Protein AF-A0A8T7HIE9-F1 (afdb_monomer_lite)

Radius of gyration: 14.46 Å; chains: 1; bounding box: 36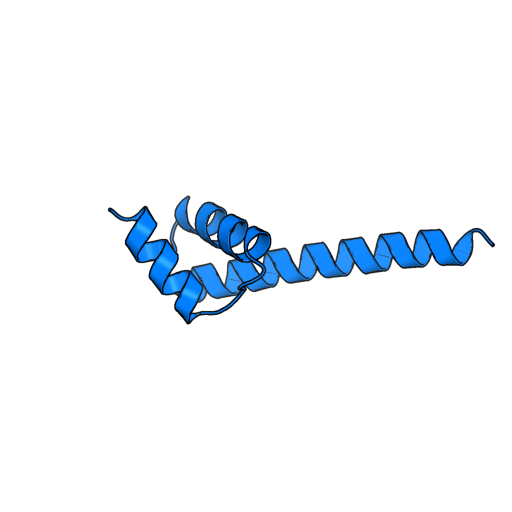×16×42 Å

Secondary structure (DSSP, 8-state):
-HHHHHHHHHHHHHHHHHHHHHHHHHHHHHT--THHHHHHHHHHHHTT---HHHHHHHHHHH--

Foldseek 3Di:
DVPVVVVVVVVVVVVVVVLLVLLLVLLVVLPQDDPLSVVLSVVCVVVVPSDNVSSVVSCVVVVD

pLDDT: mean 86.3, std 12.37, range [58.44, 96.44]

Structure (mmCIF, N/CA/C/O backbone):
data_AF-A0A8T7HIE9-F1
#
_entry.id   AF-A0A8T7HIE9-F1
#
loop_
_atom_site.group_PDB
_atom_site.id
_atom_site.type_symbol
_atom_site.label_atom_id
_atom_site.label_alt_id
_atom_site.label_comp_id
_atom_site.label_asym_id
_atom_site.label_entity_id
_atom_site.label_seq_id
_atom_site.pdbx_PDB_ins_code
_atom_site.Cartn_x
_atom_site.Cartn_y
_atom_site.Cartn_z
_atom_site.occupancy
_atom_site.B_iso_or_equiv
_atom_site.auth_seq_id
_atom_site.auth_comp_id
_atom_site.auth_asym_id
_atom_site.auth_atom_id
_atom_site.pdbx_PDB_model_num
ATOM 1 N N . GLN A 1 1 ? 22.736 6.803 -30.063 1.00 58.44 1 GLN A N 1
ATOM 2 C CA . GLN A 1 1 ? 22.792 7.124 -28.618 1.00 58.44 1 GLN A CA 1
ATOM 3 C C . GLN A 1 1 ? 21.418 7.489 -28.010 1.00 58.44 1 GLN A C 1
ATOM 5 O O . GLN A 1 1 ? 21.275 7.346 -26.809 1.00 58.44 1 GLN A O 1
ATOM 10 N N . ASN A 1 2 ? 20.369 7.805 -28.795 1.00 60.38 2 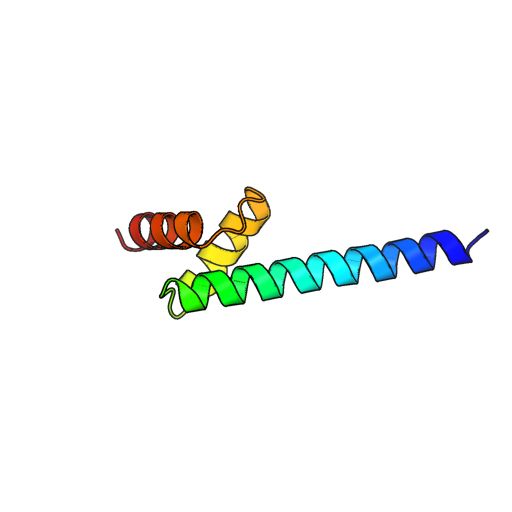ASN A N 1
ATOM 11 C CA . ASN A 1 2 ? 19.001 8.075 -28.283 1.00 60.38 2 ASN A CA 1
ATOM 12 C C . ASN A 1 2 ? 18.145 6.845 -27.912 1.00 60.38 2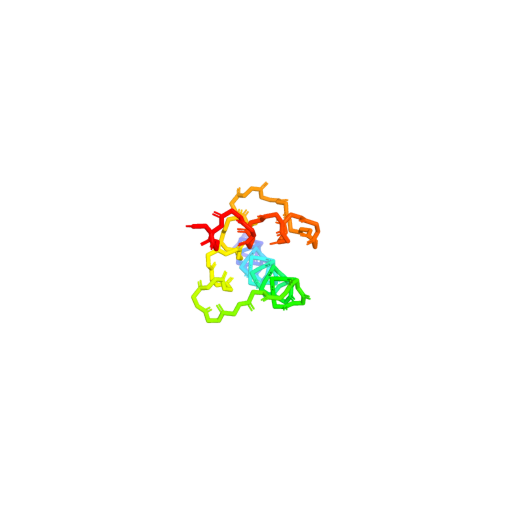 ASN A C 1
ATOM 14 O O . ASN A 1 2 ? 17.152 6.983 -27.205 1.00 60.38 2 ASN A O 1
ATOM 18 N N . LEU A 1 3 ? 18.497 5.642 -28.376 1.00 69.25 3 LEU A N 1
ATOM 19 C CA . LEU A 1 3 ? 17.678 4.444 -28.148 1.00 69.25 3 LEU A CA 1
ATOM 20 C C . LEU A 1 3 ? 17.712 3.972 -26.683 1.00 69.25 3 LEU A C 1
ATOM 22 O O . LEU A 1 3 ? 16.708 3.483 -26.178 1.00 69.25 3 LEU A O 1
ATOM 26 N N . ALA A 1 4 ? 18.843 4.144 -25.991 1.00 70.44 4 ALA A N 1
ATOM 27 C CA . ALA A 1 4 ? 19.011 3.703 -24.606 1.00 70.44 4 ALA A CA 1
ATOM 28 C C . ALA A 1 4 ? 18.171 4.531 -23.616 1.00 70.44 4 ALA A C 1
ATOM 30 O O . ALA A 1 4 ? 17.547 3.953 -22.733 1.00 70.44 4 ALA A O 1
ATOM 31 N N . ALA A 1 5 ? 18.085 5.854 -23.805 1.00 64.56 5 ALA A N 1
ATOM 32 C CA . ALA A 1 5 ? 17.296 6.746 -22.948 1.00 64.56 5 ALA A CA 1
ATOM 33 C C . ALA A 1 5 ? 15.781 6.500 -23.079 1.00 64.56 5 ALA A C 1
ATOM 35 O O . ALA A 1 5 ? 15.078 6.421 -22.077 1.00 64.56 5 ALA A O 1
ATOM 36 N N . LEU A 1 6 ? 15.283 6.290 -24.304 1.00 68.25 6 LEU A N 1
ATOM 37 C CA . LEU A 1 6 ? 13.884 5.909 -24.549 1.00 68.25 6 LEU A CA 1
ATOM 38 C C . LEU A 1 6 ? 13.544 4.547 -23.934 1.00 68.25 6 LEU A C 1
ATOM 40 O O . LEU A 1 6 ? 12.483 4.385 -23.337 1.00 68.25 6 LEU A O 1
ATOM 44 N N . ARG A 1 7 ? 14.450 3.569 -24.046 1.00 67.94 7 ARG A N 1
ATOM 45 C CA . ARG A 1 7 ? 14.244 2.239 -23.461 1.00 67.94 7 ARG A CA 1
ATOM 46 C C . ARG A 1 7 ? 14.275 2.275 -21.932 1.00 67.94 7 ARG A C 1
ATOM 48 O O . ARG A 1 7 ? 13.497 1.552 -21.317 1.00 67.94 7 ARG A O 1
ATOM 55 N N . ALA A 1 8 ? 15.129 3.113 -21.341 1.00 66.75 8 ALA A N 1
ATOM 56 C CA . ALA A 1 8 ? 15.175 3.342 -19.900 1.00 66.75 8 ALA A CA 1
ATOM 57 C C . ALA A 1 8 ? 13.866 3.965 -19.393 1.00 66.75 8 ALA A C 1
ATOM 59 O O . ALA A 1 8 ? 13.234 3.370 -18.532 1.00 66.75 8 ALA A O 1
ATOM 60 N N . LEU A 1 9 ? 13.385 5.047 -20.018 1.00 62.75 9 LEU A N 1
ATOM 61 C CA . LEU A 1 9 ? 12.120 5.706 -19.654 1.00 62.75 9 LEU A CA 1
ATOM 62 C C . LEU A 1 9 ? 10.907 4.769 -19.740 1.00 62.75 9 LEU A C 1
ATOM 64 O O . LEU A 1 9 ? 10.059 4.753 -18.851 1.00 62.75 9 LEU A O 1
ATOM 68 N N . VAL A 1 10 ? 10.826 3.961 -20.803 1.00 69.38 10 VAL A N 1
ATOM 69 C CA . VAL A 1 10 ? 9.750 2.969 -20.956 1.00 69.38 10 VAL A CA 1
ATOM 70 C C . VAL A 1 10 ? 9.865 1.877 -19.893 1.00 69.38 10 VAL A C 1
ATOM 72 O O . VAL A 1 10 ? 8.857 1.464 -19.330 1.00 69.38 10 VAL A O 1
ATOM 75 N N . SER A 1 11 ? 11.081 1.424 -19.585 1.00 64.38 11 SER A N 1
ATOM 76 C CA . SER A 1 11 ? 11.294 0.386 -18.571 1.00 64.38 11 SER A CA 1
ATOM 77 C C . SER A 1 11 ? 10.971 0.902 -17.167 1.00 64.38 11 SER A C 1
ATOM 79 O O . SER A 1 11 ? 10.254 0.226 -16.439 1.00 64.38 11 SER A O 1
ATOM 81 N N . GLU A 1 12 ? 11.425 2.104 -16.807 1.00 63.25 12 GLU A N 1
ATOM 82 C CA . GLU A 1 12 ? 11.149 2.759 -15.522 1.00 63.25 12 GLU A CA 1
ATOM 83 C C . GLU A 1 12 ? 9.651 3.021 -15.333 1.00 63.25 12 GLU A C 1
ATOM 85 O O . GLU A 1 12 ? 9.091 2.614 -14.317 1.00 63.25 12 GLU A O 1
ATOM 90 N N . GLY A 1 13 ? 8.965 3.568 -16.343 1.00 67.88 13 GLY A N 1
A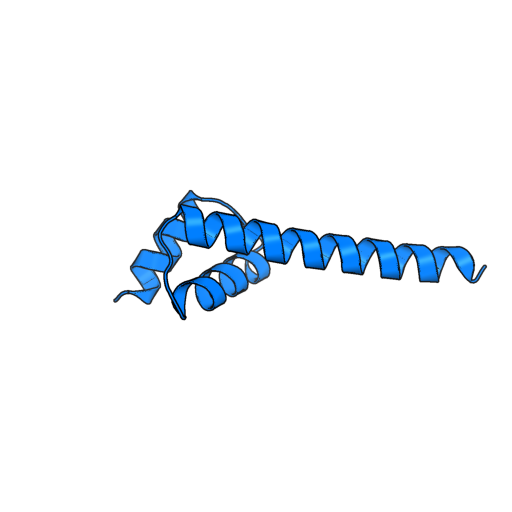TOM 91 C CA . GLY A 1 13 ? 7.516 3.790 -16.279 1.00 67.88 13 GLY A CA 1
ATOM 92 C C . GLY A 1 13 ? 6.707 2.491 -16.160 1.00 67.88 13 GLY A C 1
ATOM 93 O O . GLY A 1 13 ? 5.699 2.444 -15.452 1.00 67.88 13 GLY A O 1
ATOM 94 N N . ILE A 1 14 ? 7.165 1.404 -16.794 1.00 69.75 14 ILE A N 1
ATOM 95 C CA . ILE A 1 14 ? 6.569 0.072 -16.619 1.00 69.75 14 ILE A CA 1
ATOM 96 C C . ILE A 1 14 ? 6.809 -0.430 -15.190 1.00 69.75 14 ILE A C 1
ATOM 98 O O . ILE A 1 14 ? 5.872 -0.912 -14.560 1.00 69.75 14 ILE A O 1
ATOM 102 N N . GLN A 1 15 ? 8.020 -0.290 -14.641 1.00 71.81 15 GLN A N 1
ATOM 103 C CA . GLN A 1 15 ? 8.309 -0.711 -13.265 1.00 71.81 15 GLN A CA 1
ATOM 104 C C . GLN A 1 15 ? 7.480 0.069 -12.232 1.00 71.81 15 GLN A C 1
ATOM 106 O O . GLN A 1 15 ? 6.907 -0.540 -11.326 1.00 71.81 15 GLN A O 1
ATOM 111 N N . GLU A 1 16 ? 7.340 1.385 -12.397 1.00 72.19 16 GLU A N 1
ATOM 112 C CA . GLU A 1 16 ? 6.502 2.224 -11.532 1.00 72.19 16 GLU A CA 1
ATOM 113 C C . GLU A 1 16 ? 5.017 1.841 -11.626 1.00 72.19 16 GLU A C 1
ATOM 115 O O . GLU A 1 16 ? 4.341 1.688 -10.602 1.00 72.19 16 GLU A O 1
ATOM 120 N N . GLY A 1 17 ? 4.512 1.602 -12.841 1.00 76.81 17 GLY A N 1
ATOM 121 C CA . GLY A 1 17 ? 3.143 1.135 -13.063 1.00 76.81 17 GLY A CA 1
ATOM 122 C C . GLY A 1 17 ? 2.873 -0.239 -12.439 1.00 76.81 17 GLY A C 1
ATOM 123 O O . GLY A 1 17 ? 1.847 -0.435 -11.780 1.00 76.81 17 GLY A O 1
ATOM 124 N N . HIS A 1 18 ? 3.815 -1.175 -12.581 1.00 84.19 18 HIS A N 1
ATOM 125 C CA . HIS A 1 18 ? 3.735 -2.505 -11.974 1.00 84.19 18 HIS A CA 1
ATOM 126 C C . HIS A 1 18 ? 3.773 -2.443 -10.446 1.00 84.19 18 HIS A C 1
ATOM 128 O O . HIS A 1 18 ? 2.967 -3.112 -9.799 1.00 84.19 18 HIS A O 1
ATOM 134 N N . MET A 1 19 ? 4.647 -1.618 -9.861 1.00 84.00 19 MET A N 1
ATOM 135 C CA . MET A 1 19 ? 4.702 -1.414 -8.410 1.00 84.00 19 MET A CA 1
ATOM 136 C C . MET A 1 19 ? 3.398 -0.832 -7.871 1.00 84.00 19 MET A C 1
ATOM 138 O O . MET A 1 19 ? 2.887 -1.318 -6.861 1.00 84.00 19 MET A O 1
ATOM 142 N N . LYS A 1 20 ? 2.803 0.141 -8.572 1.00 89.69 20 LYS A N 1
ATOM 143 C CA . LYS A 1 20 ? 1.517 0.720 -8.168 1.00 89.69 20 LYS A CA 1
ATOM 144 C C . LYS A 1 20 ? 0.384 -0.300 -8.208 1.00 89.69 20 LYS A C 1
ATOM 146 O O . LYS A 1 20 ? -0.398 -0.386 -7.262 1.00 89.69 20 LYS A O 1
ATOM 151 N N . LEU A 1 21 ? 0.309 -1.106 -9.267 1.00 92.25 21 LEU A N 1
ATOM 152 C CA . LEU A 1 21 ? -0.679 -2.181 -9.371 1.00 92.25 21 LEU A CA 1
ATOM 153 C C . LEU A 1 21 ? -0.459 -3.260 -8.300 1.00 92.25 21 LEU A C 1
ATOM 155 O O . LEU A 1 21 ? -1.417 -3.715 -7.676 1.00 92.25 21 LEU A O 1
ATOM 159 N N . HIS A 1 22 ? 0.793 -3.649 -8.061 1.00 92.94 22 HIS A N 1
ATOM 160 C CA . HIS A 1 22 ? 1.147 -4.654 -7.066 1.00 92.94 22 HIS A CA 1
ATOM 161 C C . HIS A 1 22 ? 0.788 -4.203 -5.645 1.00 92.94 22 HIS A C 1
ATOM 163 O O . HIS A 1 22 ? 0.102 -4.930 -4.924 1.00 92.94 22 HIS A O 1
ATOM 169 N N . ALA A 1 23 ? 1.154 -2.972 -5.280 1.00 94.62 23 ALA A N 1
ATOM 170 C CA . ALA A 1 23 ? 0.784 -2.355 -4.012 1.00 94.62 23 ALA A CA 1
ATOM 171 C C . ALA A 1 23 ? -0.740 -2.265 -3.849 1.00 94.62 23 ALA A C 1
ATOM 173 O O . ALA A 1 23 ? -1.270 -2.630 -2.799 1.00 94.62 23 ALA A O 1
ATOM 174 N N . ARG A 1 24 ? -1.466 -1.898 -4.913 1.00 95.50 24 ARG A N 1
ATOM 175 C CA . ARG A 1 24 ? -2.935 -1.879 -4.906 1.00 95.50 24 ARG A CA 1
ATOM 176 C C . ARG A 1 24 ? -3.538 -3.258 -4.650 1.00 95.50 24 ARG A C 1
ATOM 178 O O . ARG A 1 24 ? -4.444 -3.385 -3.829 1.00 95.50 24 ARG A O 1
ATOM 185 N N . ASN A 1 25 ? -3.028 -4.291 -5.317 1.00 95.75 25 ASN A N 1
ATOM 186 C CA . ASN A 1 25 ? -3.495 -5.667 -5.134 1.00 95.75 25 ASN A CA 1
ATOM 187 C C . ASN A 1 25 ? -3.244 -6.166 -3.707 1.00 95.75 25 ASN A C 1
ATOM 189 O O . ASN A 1 25 ? -4.104 -6.833 -3.127 1.00 95.75 25 ASN A O 1
ATOM 193 N N . ILE A 1 26 ? -2.101 -5.805 -3.117 1.00 96.06 26 ILE A N 1
ATOM 194 C CA . ILE A 1 26 ? -1.789 -6.112 -1.719 1.00 96.06 26 ILE A CA 1
ATOM 195 C C . ILE A 1 26 ? -2.738 -5.373 -0.772 1.00 96.06 26 ILE A C 1
ATOM 197 O O . ILE A 1 26 ? -3.287 -6.007 0.125 1.00 96.06 26 ILE A O 1
ATOM 201 N N . ALA A 1 27 ? -2.990 -4.078 -0.989 1.00 96.44 27 ALA A N 1
ATOM 202 C CA . ALA A 1 27 ? -3.924 -3.299 -0.176 1.00 96.44 27 ALA A CA 1
ATOM 203 C C . ALA A 1 27 ? -5.338 -3.908 -0.195 1.00 96.44 27 ALA A C 1
ATOM 205 O O . ALA A 1 27 ? -5.945 -4.101 0.859 1.00 96.44 27 ALA A O 1
ATOM 206 N N . ILE A 1 28 ? -5.837 -4.281 -1.380 1.00 96.25 28 ILE A N 1
ATOM 207 C CA . ILE A 1 28 ? -7.138 -4.953 -1.542 1.00 96.25 28 ILE A CA 1
ATOM 208 C C . ILE A 1 28 ? -7.145 -6.298 -0.806 1.00 96.25 28 ILE A C 1
ATOM 210 O O . ILE A 1 28 ? -8.065 -6.575 -0.039 1.00 96.25 28 ILE A O 1
ATOM 214 N N . SER A 1 29 ? -6.102 -7.112 -0.987 1.00 96.00 29 SER A N 1
ATOM 215 C CA . SER A 1 29 ? -5.983 -8.425 -0.336 1.00 96.00 29 SER A CA 1
ATOM 216 C C . SER A 1 29 ? -5.893 -8.316 1.190 1.00 96.00 29 SER A C 1
ATOM 218 O O . SER A 1 29 ? -6.378 -9.189 1.906 1.00 96.00 29 SER A O 1
ATOM 220 N N . ALA A 1 30 ? -5.291 -7.240 1.703 1.00 95.81 30 ALA A N 1
ATOM 221 C CA . ALA A 1 30 ? -5.216 -6.939 3.130 1.00 95.81 30 ALA A CA 1
ATOM 222 C C . ALA A 1 30 ? -6.557 -6.464 3.719 1.00 95.81 30 ALA A C 1
ATOM 224 O O . ALA A 1 30 ? -6.701 -6.438 4.942 1.00 95.81 30 ALA A O 1
ATOM 225 N N . GLY A 1 31 ? -7.538 -6.142 2.867 1.00 94.25 31 GLY A N 1
ATOM 226 C CA . GLY A 1 31 ? -8.889 -5.742 3.255 1.00 94.25 31 GLY A CA 1
ATOM 227 C C . GLY A 1 31 ? -9.178 -4.247 3.121 1.00 94.25 31 GLY A C 1
ATOM 228 O O . GLY A 1 31 ? -10.232 -3.810 3.584 1.00 94.25 31 GLY A O 1
ATOM 229 N N . ALA A 1 32 ? -8.297 -3.456 2.496 1.00 95.50 32 ALA A N 1
ATOM 230 C CA . ALA A 1 32 ? -8.563 -2.040 2.247 1.00 95.50 32 ALA A CA 1
ATOM 231 C C . ALA A 1 32 ? -9.779 -1.875 1.320 1.00 95.50 32 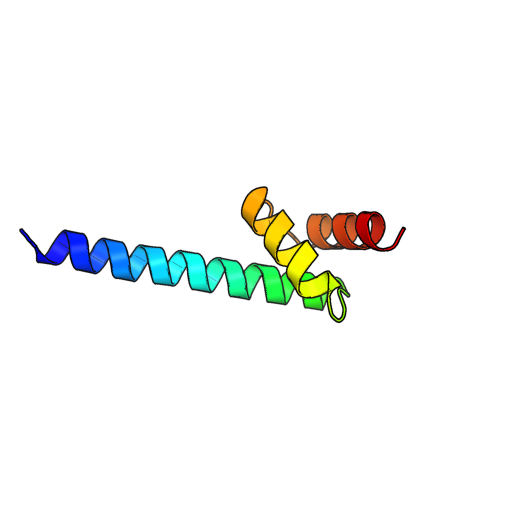ALA A C 1
ATOM 233 O O . ALA A 1 32 ? -9.940 -2.609 0.341 1.00 95.50 32 ALA A O 1
ATOM 234 N N . ARG A 1 33 ? -10.638 -0.888 1.605 1.00 93.56 33 ARG A N 1
ATOM 235 C CA . ARG A 1 33 ? -11.862 -0.617 0.831 1.00 93.56 33 ARG A CA 1
ATOM 236 C C . ARG A 1 33 ? -12.014 0.863 0.500 1.00 93.56 33 ARG A C 1
ATOM 238 O O . ARG A 1 33 ? -11.630 1.734 1.278 1.00 93.56 33 ARG A O 1
ATOM 245 N N . GLY A 1 34 ? -12.604 1.145 -0.662 1.00 92.62 34 GLY A N 1
ATOM 246 C CA . GLY A 1 34 ? -12.876 2.509 -1.118 1.00 92.62 34 GLY A CA 1
ATOM 247 C C . GLY A 1 34 ? -11.616 3.379 -1.119 1.00 92.62 34 GLY A C 1
ATOM 248 O O . GLY A 1 34 ? -10.597 3.002 -1.694 1.00 92.62 34 GLY A O 1
ATOM 249 N N . LYS A 1 35 ? -11.679 4.520 -0.422 1.00 92.88 35 LYS A N 1
ATOM 250 C CA . LYS A 1 35 ? -10.581 5.500 -0.335 1.00 92.88 35 LYS 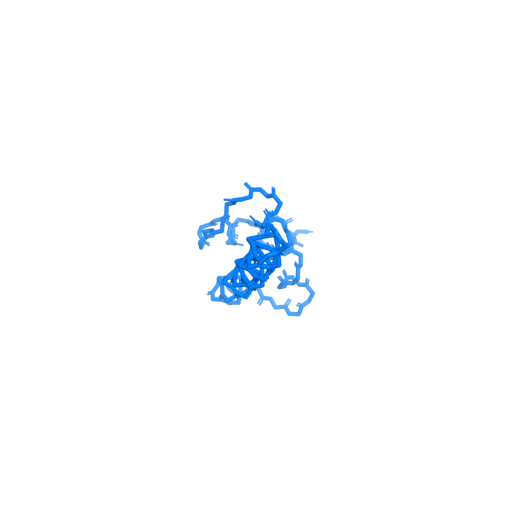A CA 1
ATOM 251 C C . LYS A 1 35 ? -9.339 4.975 0.400 1.00 92.88 35 LYS A C 1
ATOM 253 O O . LYS A 1 35 ? -8.252 5.506 0.191 1.00 92.88 35 LYS A O 1
ATOM 258 N N . LEU A 1 36 ? -9.470 3.934 1.232 1.00 94.12 36 LEU A N 1
ATOM 259 C CA . LEU A 1 36 ? -8.321 3.337 1.926 1.00 94.12 36 LEU A CA 1
ATOM 260 C C . LEU A 1 36 ? -7.379 2.620 0.960 1.00 94.12 36 LEU A C 1
ATOM 262 O O . LEU A 1 36 ? -6.183 2.587 1.213 1.00 94.12 36 LEU A O 1
ATOM 266 N N . ILE A 1 37 ? -7.886 2.084 -0.157 1.00 95.12 37 ILE A N 1
ATOM 267 C CA . ILE A 1 37 ? -7.043 1.389 -1.138 1.00 95.12 37 ILE A CA 1
ATOM 268 C C . ILE A 1 37 ? -5.983 2.349 -1.677 1.00 95.12 37 ILE A C 1
ATOM 270 O O . ILE A 1 37 ? -4.805 2.007 -1.689 1.00 95.12 37 ILE A O 1
ATOM 274 N N . GLU A 1 38 ? -6.394 3.547 -2.094 1.00 94.06 38 GLU A N 1
ATOM 275 C CA . GLU A 1 38 ? -5.483 4.555 -2.643 1.00 94.06 38 GLU A CA 1
ATOM 276 C C . GLU A 1 38 ? -4.487 5.033 -1.589 1.00 94.06 38 GLU A C 1
ATOM 278 O O . GLU A 1 38 ? -3.287 4.950 -1.832 1.00 94.06 38 GLU A O 1
ATOM 283 N N . LYS A 1 39 ? -4.962 5.396 -0.390 1.00 95.38 39 LYS A N 1
ATOM 284 C CA . LYS A 1 39 ? -4.089 5.842 0.708 1.00 95.38 39 LYS A CA 1
ATOM 285 C C . LYS A 1 39 ? -3.044 4.795 1.100 1.00 95.38 39 LYS A C 1
ATOM 287 O O . LYS A 1 39 ? -1.864 5.108 1.177 1.00 95.38 39 LYS A O 1
ATOM 292 N N . VAL A 1 40 ? -3.460 3.546 1.321 1.00 95.94 40 VAL A N 1
ATOM 293 C CA . VAL A 1 40 ? -2.552 2.456 1.721 1.00 95.94 40 VAL A CA 1
ATOM 294 C C . VAL A 1 40 ? -1.552 2.151 0.605 1.00 95.94 40 VAL A C 1
ATOM 296 O O . VAL A 1 40 ? -0.371 1.965 0.875 1.00 95.94 40 VAL A O 1
ATOM 299 N N . THR A 1 41 ? -2.002 2.144 -0.653 1.00 95.00 41 THR A N 1
ATOM 300 C CA . THR A 1 41 ? -1.128 1.950 -1.823 1.00 95.00 41 THR A CA 1
ATOM 301 C C . THR A 1 41 ? -0.059 3.034 -1.901 1.00 95.00 41 THR A C 1
ATOM 303 O O . THR A 1 41 ? 1.114 2.727 -2.087 1.00 95.00 41 THR A O 1
ATOM 306 N N . GLU A 1 42 ? -0.460 4.294 -1.752 1.00 94.44 42 GLU A N 1
ATOM 307 C CA . GLU A 1 42 ? 0.426 5.449 -1.867 1.00 94.44 42 GLU A CA 1
ATOM 308 C C . GLU A 1 42 ? 1.471 5.466 -0.746 1.00 94.44 42 GLU A C 1
ATOM 310 O O . GLU A 1 42 ? 2.659 5.597 -1.035 1.00 94.44 42 GLU A O 1
ATOM 315 N N . ILE A 1 43 ? 1.060 5.195 0.498 1.00 95.25 43 ILE A N 1
ATOM 316 C CA . ILE A 1 43 ? 1.980 5.096 1.640 1.00 95.25 43 ILE A CA 1
ATOM 317 C C . ILE A 1 43 ? 2.968 3.933 1.454 1.00 95.25 43 ILE A C 1
ATOM 319 O O . ILE A 1 43 ? 4.170 4.135 1.601 1.00 95.25 43 ILE A O 1
ATOM 323 N N . MET A 1 44 ? 2.512 2.740 1.046 1.00 95.12 44 MET A N 1
ATOM 324 C CA . MET A 1 44 ? 3.416 1.599 0.811 1.00 95.12 44 MET A CA 1
ATOM 325 C C . MET A 1 44 ? 4.462 1.878 -0.274 1.00 95.12 44 MET A C 1
ATOM 327 O O . MET A 1 44 ? 5.604 1.433 -0.161 1.00 95.12 44 MET A O 1
ATOM 331 N N . ILE A 1 45 ? 4.088 2.601 -1.336 1.00 93.38 45 ILE A N 1
ATOM 332 C CA . ILE A 1 45 ? 5.018 2.978 -2.410 1.00 93.38 45 ILE A CA 1
ATOM 333 C C . ILE A 1 45 ? 6.014 4.028 -1.909 1.00 93.38 45 ILE A C 1
ATOM 335 O O . ILE A 1 45 ? 7.207 3.903 -2.188 1.00 93.38 45 ILE A O 1
ATOM 339 N N . GLN A 1 46 ? 5.545 5.029 -1.156 1.00 92.62 46 GLN A N 1
ATOM 340 C CA . GLN A 1 46 ? 6.400 6.065 -0.568 1.00 92.62 46 GLN A CA 1
ATOM 341 C C . GLN A 1 46 ? 7.422 5.478 0.412 1.00 92.62 46 GLN A C 1
ATOM 343 O O . GLN A 1 46 ? 8.598 5.836 0.361 1.00 92.62 46 GLN A O 1
ATOM 348 N N . GLU A 1 47 ? 7.000 4.531 1.249 1.00 93.06 47 GLU A N 1
ATOM 349 C CA . GLU A 1 47 ? 7.868 3.824 2.197 1.00 93.06 47 GLU A CA 1
ATOM 350 C C . GLU A 1 47 ? 8.727 2.737 1.531 1.00 93.06 47 GLU A C 1
ATOM 352 O O . GLU A 1 47 ? 9.635 2.193 2.158 1.00 93.06 47 GLU A O 1
ATOM 357 N N . LYS A 1 48 ? 8.450 2.404 0.260 1.00 91.38 48 LYS A N 1
ATOM 358 C CA . LYS A 1 48 ? 9.005 1.240 -0.451 1.00 91.38 48 LYS A CA 1
ATOM 359 C C . LYS A 1 48 ? 8.801 -0.086 0.302 1.00 91.38 48 LYS A C 1
ATOM 361 O O . LYS A 1 48 ? 9.526 -1.050 0.054 1.00 91.38 48 LYS A O 1
ATOM 366 N N . ASP A 1 49 ? 7.796 -0.165 1.177 1.00 93.12 49 ASP A N 1
ATOM 367 C CA . ASP A 1 49 ? 7.434 -1.367 1.935 1.00 93.12 49 ASP A CA 1
ATOM 368 C C . ASP A 1 49 ? 6.099 -1.939 1.447 1.00 93.12 49 ASP A C 1
ATOM 370 O O . ASP A 1 49 ? 5.051 -1.875 2.091 1.00 93.12 49 ASP A O 1
ATOM 374 N N . VAL A 1 50 ? 6.146 -2.513 0.246 1.00 93.38 50 VAL A N 1
ATOM 375 C CA . VAL A 1 50 ? 4.993 -3.122 -0.421 1.00 93.38 50 VAL A CA 1
ATOM 376 C C . VAL A 1 50 ? 4.795 -4.552 0.097 1.00 93.38 50 VAL A C 1
ATOM 378 O O . VAL A 1 50 ? 5.032 -5.538 -0.600 1.00 93.38 50 VAL A O 1
ATOM 381 N N . LYS A 1 51 ? 4.396 -4.675 1.368 1.00 95.38 51 LYS A N 1
ATOM 382 C CA . LYS A 1 51 ? 4.155 -5.961 2.041 1.00 95.38 51 LYS A CA 1
ATOM 383 C C . LYS A 1 51 ? 2.755 -6.042 2.626 1.00 95.38 51 LYS A C 1
ATOM 385 O O . LYS A 1 51 ? 2.188 -5.070 3.112 1.00 95.38 51 LYS A O 1
ATOM 390 N N . PHE A 1 52 ? 2.222 -7.259 2.665 1.00 94.75 52 PHE A N 1
ATOM 391 C CA . PHE A 1 52 ? 0.893 -7.534 3.210 1.00 94.75 52 PHE A CA 1
ATOM 392 C C . PHE A 1 52 ? 0.741 -7.148 4.690 1.00 94.75 52 PHE A C 1
ATOM 394 O O . PHE A 1 52 ? -0.299 -6.625 5.086 1.00 94.75 52 PHE A O 1
ATOM 401 N N . LEU A 1 53 ? 1.772 -7.391 5.509 1.00 96.00 53 LEU A N 1
ATOM 402 C CA . LEU A 1 53 ? 1.769 -6.999 6.923 1.00 96.00 53 LEU A CA 1
ATOM 403 C C . LEU A 1 53 ? 1.673 -5.478 7.071 1.00 96.00 53 LEU A C 1
ATOM 405 O O . LEU A 1 53 ? 0.791 -5.003 7.784 1.00 96.00 53 LEU A O 1
ATOM 409 N N . ARG A 1 54 ? 2.487 -4.734 6.313 1.00 95.81 54 ARG A N 1
ATOM 410 C CA . ARG A 1 54 ? 2.462 -3.270 6.306 1.00 95.81 54 ARG A CA 1
ATOM 411 C C . ARG A 1 54 ? 1.109 -2.728 5.856 1.00 95.81 54 ARG A C 1
ATOM 413 O O . ARG A 1 54 ? 0.542 -1.865 6.514 1.00 95.81 54 ARG A O 1
ATOM 420 N N . ALA A 1 55 ? 0.521 -3.306 4.807 1.00 96.19 55 ALA A N 1
ATOM 421 C CA . ALA A 1 55 ? -0.827 -2.947 4.371 1.00 96.19 55 ALA A CA 1
ATOM 422 C C . ALA A 1 55 ? -1.868 -3.101 5.495 1.00 96.19 55 ALA A C 1
ATOM 424 O O . ALA A 1 55 ? -2.707 -2.223 5.679 1.00 96.19 55 ALA A O 1
ATOM 425 N N . LYS A 1 56 ? -1.808 -4.188 6.279 1.00 96.06 56 LYS A N 1
ATOM 426 C CA . LYS A 1 56 ? -2.708 -4.394 7.426 1.00 96.06 56 LYS A CA 1
ATOM 427 C C . LYS A 1 56 ? -2.492 -3.386 8.554 1.00 96.06 56 LYS A C 1
ATOM 429 O O . LYS A 1 56 ? -3.468 -3.002 9.194 1.00 96.06 56 LYS A O 1
ATOM 434 N N . GLU A 1 57 ? -1.250 -2.997 8.822 1.00 95.88 57 GLU A N 1
ATOM 435 C CA . GLU A 1 57 ? -0.931 -1.954 9.805 1.00 95.88 57 GLU A CA 1
ATOM 436 C C . GLU A 1 57 ? -1.513 -0.610 9.373 1.00 95.88 57 GLU A C 1
ATOM 438 O O . GLU A 1 57 ? -2.286 -0.017 10.121 1.00 95.88 57 GLU A O 1
ATOM 443 N N . LEU A 1 58 ? -1.254 -0.204 8.128 1.00 95.75 58 LEU A N 1
ATOM 444 C CA . LEU A 1 58 ? -1.750 1.050 7.561 1.00 95.75 58 LEU A CA 1
ATOM 445 C C . LEU A 1 58 ? -3.278 1.122 7.550 1.00 95.75 58 LEU A C 1
ATOM 447 O O . LEU A 1 58 ? -3.845 2.164 7.856 1.00 95.75 58 LEU A O 1
ATOM 451 N N . ILE A 1 59 ? -3.964 0.016 7.242 1.00 95.19 59 ILE A N 1
ATOM 452 C CA . ILE A 1 59 ? -5.430 -0.032 7.335 1.00 95.19 59 ILE A CA 1
ATOM 453 C C . ILE A 1 59 ? -5.882 0.264 8.770 1.00 95.19 59 ILE A C 1
ATOM 455 O O . ILE A 1 59 ? -6.778 1.076 8.955 1.00 95.19 59 ILE A O 1
ATOM 459 N N . LYS A 1 60 ? -5.254 -0.338 9.789 1.00 94.31 60 LYS A N 1
ATOM 460 C CA . LYS A 1 60 ? -5.606 -0.093 11.200 1.00 94.31 60 LYS A CA 1
ATOM 461 C C . LYS A 1 60 ? -5.271 1.322 11.671 1.00 94.31 60 LYS A C 1
ATOM 463 O O . LYS A 1 60 ? -5.954 1.835 12.550 1.00 94.31 60 LYS A O 1
ATOM 468 N N . GLU A 1 61 ? -4.202 1.916 11.150 1.00 93.19 61 GLU A N 1
ATOM 469 C CA . GLU A 1 61 ? -3.810 3.294 11.462 1.00 93.19 61 GLU A CA 1
ATOM 470 C C . GLU A 1 61 ? -4.773 4.313 10.843 1.00 93.19 61 GLU A C 1
ATOM 472 O O . GLU A 1 61 ? -5.092 5.308 11.485 1.00 93.19 61 GLU A O 1
ATOM 477 N N . LEU A 1 62 ? -5.255 4.053 9.624 1.00 90.06 62 LEU A N 1
ATOM 478 C CA . LEU A 1 62 ? -6.133 4.952 8.866 1.00 90.06 62 LEU A CA 1
ATOM 479 C C . LEU A 1 62 ? -7.635 4.772 9.150 1.00 90.06 62 LEU A C 1
ATOM 481 O O . LEU A 1 62 ? -8.419 5.627 8.742 1.00 90.06 62 LEU A O 1
ATOM 485 N N . ASP A 1 63 ? -8.033 3.656 9.764 1.00 83.56 63 ASP A N 1
ATOM 486 C CA . ASP A 1 63 ? -9.417 3.348 10.172 1.00 83.56 63 ASP A CA 1
ATOM 487 C C . ASP A 1 63 ? -9.738 3.828 11.605 1.00 83.56 63 ASP A C 1
ATOM 489 O O . ASP A 1 63 ? -10.853 3.646 12.089 1.00 83.56 63 ASP A O 1
ATOM 493 N N . LYS A 1 64 ? -8.760 4.436 12.292 1.00 67.50 64 LYS A N 1
ATOM 494 C CA . LYS A 1 64 ? -8.957 5.180 13.546 1.00 67.50 64 LYS A CA 1
ATOM 495 C C . LYS A 1 64 ? -9.387 6.617 13.276 1.00 67.50 64 LYS A C 1
ATOM 497 O O . LYS A 1 64 ? -10.196 7.116 14.087 1.00 67.50 64 LYS A O 1
#

Sequence (64 aa):
QNLAALRALVSEGIQEGHMKLHARNIAISAGARGKLIEKVTEIMIQEKDVKFLRAKELIKELDK